Protein AF-A0A4R6YAC0-F1 (afdb_monomer_lite)

Organism: NCBI:txid1527608

pLDDT: mean 79.5, std 14.31, range [43.38, 95.31]

Sequence (148 aa):
MSDKLKIWLFFGVAFIAWAIYDDHKVAQRKQEKEAKEAACLVSRDCQNVDTKIQSLSDKTPLVQSPKTGDFFFKGEICTKNCAELQAGYYWADRLGVSKDTACDGRNPSFTKGCLLYVSERESEMSNDTYEEDTREIPDYCEMDARCR

Foldseek 3Di:
DDPVVVVVVVVVVVVVVVVVVVVVVVVVVVVVVVVVVVVLVPDPVSQCPVVLVVLQPDDDQWGARPVPRWIDGNSDTDDPTLPLLCCLQVVLVVVVPQDLVVLPDDDPSSSNSVVSNNVVVVVVVVVPPDDDDPDDDDDPLPPDPVND

Structure (mmCIF, N/CA/C/O backbone):
data_AF-A0A4R6YAC0-F1
#
_entry.id   AF-A0A4R6YAC0-F1
#
loop_
_atom_site.group_PDB
_atom_site.id
_atom_site.type_symbol
_atom_site.label_atom_id
_atom_site.label_alt_id
_atom_site.label_comp_id
_atom_site.label_asym_id
_atom_site.label_entity_id
_atom_site.label_seq_id
_atom_site.pdbx_PDB_ins_code
_atom_site.Cartn_x
_atom_site.Cartn_y
_atom_site.Cartn_z
_atom_site.occupancy
_atom_site.B_iso_or_equiv
_atom_site.auth_seq_id
_atom_site.auth_comp_id
_atom_site.auth_asym_id
_atom_site.auth_atom_id
_atom_site.pdbx_PDB_model_num
ATOM 1 N N . MET A 1 1 ? 20.144 21.025 -62.064 1.00 59.22 1 MET A N 1
ATOM 2 C CA . MET A 1 1 ? 20.099 19.957 -61.039 1.00 59.22 1 MET A CA 1
ATOM 3 C C . MET A 1 1 ? 18.705 19.990 -60.431 1.00 59.22 1 MET A C 1
ATOM 5 O O . MET A 1 1 ? 18.351 21.005 -59.854 1.00 59.22 1 MET A O 1
ATOM 9 N N . SER A 1 2 ? 17.876 18.986 -60.727 1.00 73.00 2 SER A N 1
ATOM 10 C CA . SER A 1 2 ? 16.410 19.061 -60.595 1.00 73.00 2 SER A CA 1
ATOM 11 C C . SER A 1 2 ? 15.953 19.129 -59.130 1.00 73.00 2 SER A C 1
ATOM 13 O O . SER A 1 2 ? 16.344 18.276 -58.334 1.00 73.00 2 SER A O 1
ATOM 15 N N . ASP A 1 3 ? 15.109 20.104 -58.775 1.00 79.62 3 ASP A N 1
ATOM 16 C CA . ASP A 1 3 ? 14.616 20.329 -57.401 1.00 79.62 3 ASP A CA 1
ATOM 17 C C . ASP A 1 3 ? 13.876 19.122 -56.808 1.00 79.62 3 ASP A C 1
ATOM 19 O O . ASP A 1 3 ? 13.901 18.897 -55.598 1.00 79.62 3 ASP A O 1
ATOM 23 N N . LYS A 1 4 ? 13.318 18.261 -57.666 1.00 81.12 4 LYS A N 1
ATOM 24 C CA . LYS A 1 4 ? 12.678 16.999 -57.267 1.00 81.12 4 LYS A CA 1
ATOM 25 C C . LYS A 1 4 ? 13.644 16.021 -56.585 1.00 81.12 4 LYS A C 1
ATOM 27 O O . LYS A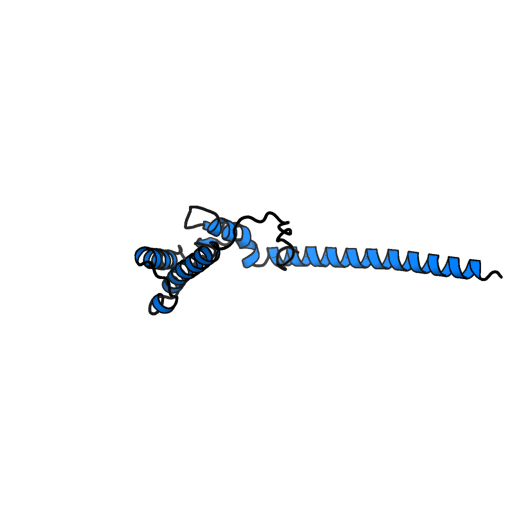 1 4 ? 13.227 15.283 -55.698 1.00 81.12 4 LYS A O 1
ATOM 32 N N . LEU A 1 5 ? 14.929 16.038 -56.955 1.00 84.38 5 LEU A N 1
ATOM 33 C CA . LEU A 1 5 ? 15.946 15.159 -56.366 1.00 84.38 5 LEU A CA 1
ATOM 34 C C . LEU A 1 5 ? 16.325 15.602 -54.946 1.00 84.38 5 LEU A C 1
ATOM 36 O O . LEU A 1 5 ? 16.516 14.768 -54.069 1.00 84.38 5 LEU A O 1
ATOM 40 N N . LYS A 1 6 ? 16.385 16.917 -54.700 1.00 80.69 6 LYS A N 1
ATOM 41 C CA . LYS A 1 6 ? 16.681 17.467 -53.368 1.00 80.69 6 LYS A CA 1
ATOM 42 C C . LYS A 1 6 ? 15.564 17.143 -52.382 1.00 80.69 6 LYS A C 1
ATOM 44 O O . LYS A 1 6 ? 15.843 16.721 -51.268 1.00 80.69 6 LYS A O 1
ATOM 49 N N . ILE A 1 7 ? 14.311 17.284 -52.817 1.00 86.44 7 ILE A N 1
ATOM 50 C CA . ILE A 1 7 ? 13.130 16.977 -52.002 1.00 86.44 7 ILE A CA 1
ATOM 51 C C . ILE A 1 7 ? 13.148 15.506 -51.553 1.00 86.44 7 ILE A C 1
ATOM 53 O O . ILE A 1 7 ? 12.984 15.231 -50.367 1.00 86.44 7 ILE A O 1
ATOM 57 N N . TRP A 1 8 ? 13.433 14.568 -52.462 1.00 87.56 8 TRP A N 1
ATOM 58 C CA . TRP A 1 8 ? 13.538 13.141 -52.124 1.00 87.56 8 TRP A CA 1
ATOM 59 C C . TRP A 1 8 ? 14.658 12.835 -51.117 1.00 87.56 8 TRP A C 1
ATOM 61 O O . TRP A 1 8 ? 14.465 12.027 -50.210 1.00 87.56 8 TRP A O 1
ATOM 71 N N . LEU A 1 9 ? 15.806 13.512 -51.224 1.00 90.38 9 LEU A N 1
ATOM 72 C CA . LEU A 1 9 ? 16.910 13.351 -50.272 1.00 90.38 9 LEU A CA 1
ATOM 73 C C . LEU A 1 9 ? 16.555 13.867 -48.870 1.00 90.38 9 LEU A C 1
ATOM 75 O O . LEU A 1 9 ? 16.874 13.200 -47.888 1.00 90.38 9 LEU A O 1
ATOM 79 N N . PHE A 1 10 ? 15.860 15.005 -48.758 1.00 90.00 10 PHE A N 1
ATOM 80 C CA . PHE A 1 10 ? 15.429 15.524 -47.455 1.00 90.00 10 PHE A CA 1
ATOM 81 C C . PHE A 1 10 ? 14.461 14.575 -46.748 1.00 90.00 10 PHE A C 1
ATOM 83 O O . PHE A 1 10 ? 14.646 14.295 -45.565 1.00 90.00 10 PHE A O 1
ATOM 90 N N . PHE A 1 11 ? 13.474 14.034 -47.467 1.00 90.81 11 PHE A N 1
ATOM 91 C CA . PHE A 1 11 ? 12.548 13.065 -46.881 1.00 90.81 11 PHE A CA 1
ATOM 92 C C . PHE A 1 11 ? 13.245 11.757 -46.487 1.00 90.81 11 PHE A C 1
ATOM 94 O O . PHE A 1 11 ? 12.970 11.231 -45.411 1.00 90.81 11 PHE A O 1
ATOM 101 N N . GLY A 1 12 ? 14.193 11.268 -47.295 1.00 93.38 12 GLY A N 1
ATOM 102 C CA . GLY A 1 12 ? 14.977 10.076 -46.959 1.00 93.38 12 GLY A CA 1
ATOM 103 C C . GLY A 1 12 ? 15.811 10.247 -45.684 1.00 93.38 12 GLY A C 1
ATOM 104 O O . GLY A 1 12 ? 15.775 9.391 -44.803 1.00 93.38 12 GLY A O 1
ATOM 105 N N . VAL A 1 13 ? 16.512 11.377 -45.544 1.00 94.44 13 VAL A N 1
ATOM 106 C CA . VAL A 1 13 ? 17.317 11.675 -44.345 1.00 94.44 13 VAL A CA 1
ATOM 107 C C . VAL A 1 13 ? 16.430 11.878 -43.115 1.00 94.44 13 VAL A C 1
ATOM 109 O O . VAL A 1 13 ? 16.750 11.364 -42.044 1.00 94.44 13 VAL A O 1
ATOM 112 N N . ALA A 1 14 ? 15.299 12.573 -43.261 1.00 91.75 14 ALA A N 1
ATOM 113 C CA . ALA A 1 14 ? 14.352 12.772 -42.166 1.00 91.75 14 ALA A CA 1
ATOM 114 C C . ALA A 1 14 ? 13.762 11.445 -41.665 1.00 91.75 14 ALA A C 1
ATOM 116 O O . ALA A 1 14 ? 13.659 11.242 -40.457 1.00 91.75 14 ALA A O 1
ATOM 117 N N . PHE A 1 15 ? 13.432 10.520 -42.571 1.00 91.31 15 PHE A N 1
ATOM 118 C CA . PHE A 1 15 ? 12.906 9.207 -42.201 1.00 91.31 15 PHE A CA 1
ATOM 119 C C . PHE A 1 15 ? 13.940 8.358 -41.452 1.00 91.31 15 PHE A C 1
ATOM 121 O O . PHE A 1 15 ? 13.622 7.778 -40.418 1.00 91.31 15 PHE A O 1
ATOM 128 N N . ILE A 1 16 ? 15.193 8.335 -41.922 1.00 93.44 16 ILE A N 1
ATOM 129 C CA . ILE A 1 16 ? 16.281 7.621 -41.238 1.00 93.44 16 ILE A CA 1
ATOM 130 C C . ILE A 1 16 ? 16.517 8.208 -39.838 1.00 93.44 16 ILE A C 1
ATOM 132 O O . ILE A 1 16 ? 16.633 7.460 -38.870 1.00 93.44 16 ILE A O 1
ATOM 136 N N . ALA A 1 17 ? 16.541 9.538 -39.707 1.00 93.44 17 ALA A N 1
ATOM 137 C CA . ALA A 1 17 ? 16.697 10.197 -38.413 1.00 93.44 17 ALA A C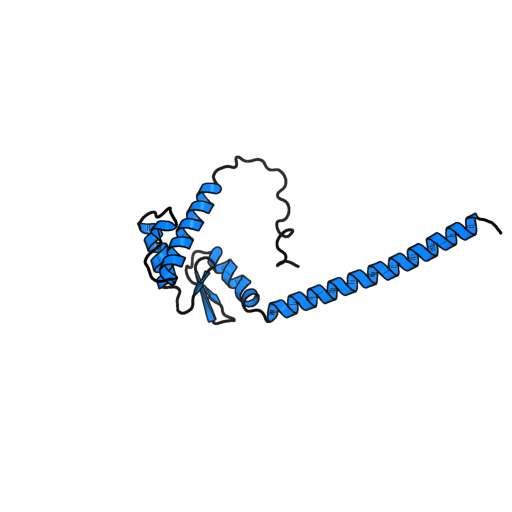A 1
ATOM 138 C C . ALA A 1 17 ? 15.531 9.894 -37.455 1.00 93.44 17 ALA A C 1
ATOM 140 O O . ALA A 1 17 ? 15.762 9.652 -36.272 1.00 93.44 17 ALA A O 1
ATOM 141 N N . TRP A 1 18 ? 14.292 9.867 -37.959 1.00 91.50 18 TRP A N 1
ATOM 142 C CA . TRP A 1 18 ? 13.113 9.496 -37.174 1.00 91.50 18 TRP A CA 1
ATOM 143 C C . TRP A 1 18 ? 13.178 8.042 -36.693 1.00 91.50 18 TRP A C 1
ATOM 145 O O . TRP A 1 18 ? 12.973 7.797 -35.508 1.00 91.50 18 TRP A O 1
ATOM 155 N N . ALA A 1 19 ? 13.548 7.103 -37.569 1.00 91.44 19 ALA A N 1
ATOM 156 C CA . ALA A 1 19 ? 13.685 5.691 -37.213 1.00 91.44 19 ALA A CA 1
ATOM 157 C C . ALA A 1 19 ? 14.749 5.465 -36.122 1.00 91.44 19 ALA A C 1
ATOM 159 O O . ALA A 1 19 ? 14.508 4.732 -35.168 1.00 91.44 19 ALA A O 1
ATOM 160 N N . ILE A 1 20 ? 15.901 6.142 -36.221 1.00 91.31 20 ILE A N 1
ATOM 161 C CA . ILE A 1 20 ? 16.959 6.082 -35.197 1.00 91.31 20 ILE A CA 1
ATOM 162 C C . ILE A 1 20 ? 16.482 6.698 -33.869 1.00 91.31 20 ILE A C 1
ATOM 164 O O . ILE A 1 20 ? 16.785 6.184 -32.793 1.00 91.31 20 ILE A O 1
ATOM 168 N N . TYR A 1 21 ? 15.740 7.806 -33.928 1.00 89.44 21 TYR A N 1
ATOM 169 C CA . TYR A 1 21 ? 15.231 8.490 -32.739 1.00 89.44 21 TYR A CA 1
ATOM 170 C C . TYR A 1 21 ? 14.167 7.672 -31.987 1.00 89.44 21 TYR A C 1
ATOM 172 O O . TYR A 1 21 ? 14.179 7.644 -30.753 1.00 89.44 21 TYR A O 1
ATOM 180 N N . ASP A 1 22 ? 13.258 7.011 -32.709 1.00 87.00 22 ASP A N 1
ATOM 181 C CA . ASP A 1 22 ? 12.175 6.224 -32.111 1.00 87.00 22 ASP A CA 1
ATOM 182 C C . ASP A 1 22 ? 12.714 4.994 -31.358 1.00 87.00 22 ASP A C 1
ATOM 184 O O . ASP A 1 22 ? 12.358 4.770 -30.198 1.00 87.00 22 ASP A O 1
ATOM 188 N N . ASP A 1 23 ? 13.681 4.281 -31.949 1.00 87.31 23 ASP A N 1
ATOM 189 C CA . ASP A 1 23 ? 14.325 3.107 -31.340 1.00 87.31 23 ASP A CA 1
ATOM 190 C C . ASP A 1 23 ? 15.023 3.449 -30.006 1.00 87.31 23 ASP A C 1
ATOM 192 O O . ASP A 1 23 ? 14.831 2.782 -28.983 1.00 87.31 23 ASP A O 1
ATOM 196 N N . HIS A 1 24 ? 15.740 4.579 -29.958 1.00 84.69 24 HIS A N 1
ATOM 197 C CA . HIS A 1 24 ? 16.393 5.051 -28.732 1.00 84.69 24 HIS A CA 1
ATOM 198 C C . HIS A 1 24 ? 15.384 5.384 -27.617 1.00 84.69 24 HIS A C 1
ATOM 200 O O . HIS A 1 24 ? 15.628 5.108 -26.438 1.00 84.69 24 HIS A O 1
ATOM 206 N N . LYS A 1 25 ? 14.223 5.957 -27.962 1.00 88.75 25 LYS A N 1
ATOM 207 C CA . LYS A 1 25 ? 13.163 6.246 -26.983 1.00 88.75 25 LYS A CA 1
ATOM 208 C C . LYS A 1 25 ? 12.517 4.978 -26.433 1.00 88.75 25 LYS A C 1
ATOM 210 O O . LYS A 1 25 ? 12.202 4.928 -25.242 1.00 88.75 25 LYS A O 1
ATOM 215 N N . VAL A 1 26 ? 12.312 3.966 -27.273 1.00 90.19 26 VAL A N 1
ATOM 216 C CA . VAL A 1 26 ? 11.773 2.670 -26.842 1.00 90.19 26 VAL A CA 1
ATOM 217 C C . VAL A 1 26 ? 12.739 1.985 -25.871 1.00 90.19 26 VAL A C 1
ATOM 219 O O . VAL A 1 26 ? 12.305 1.504 -24.822 1.00 90.19 26 VAL A O 1
ATOM 222 N N . ALA A 1 27 ? 14.046 2.026 -26.149 1.00 90.50 27 ALA A N 1
ATOM 223 C CA . ALA A 1 27 ? 15.070 1.463 -25.270 1.00 90.50 27 ALA A CA 1
ATOM 224 C C . ALA A 1 27 ? 15.091 2.120 -23.876 1.00 90.50 27 ALA A C 1
ATOM 226 O O . ALA A 1 27 ? 15.132 1.416 -22.866 1.00 90.50 27 ALA A O 1
ATOM 227 N N . GLN A 1 28 ? 14.988 3.453 -23.799 1.00 89.00 28 GLN A N 1
ATOM 228 C CA . GLN A 1 28 ? 14.935 4.164 -22.514 1.00 89.00 28 GLN A CA 1
ATOM 229 C C . GLN A 1 28 ? 13.710 3.781 -21.682 1.00 89.00 28 GLN A C 1
ATOM 231 O O . GLN A 1 28 ? 13.831 3.526 -20.487 1.00 89.00 28 GLN A O 1
ATOM 236 N N . ARG A 1 29 ? 12.536 3.676 -22.315 1.00 89.38 29 ARG A N 1
ATOM 237 C CA . ARG A 1 29 ? 11.309 3.248 -21.626 1.00 89.38 29 ARG A CA 1
ATOM 238 C C . ARG A 1 29 ? 11.441 1.838 -21.070 1.00 89.38 29 ARG A C 1
ATOM 240 O O . ARG A 1 29 ? 10.938 1.570 -19.986 1.00 89.38 29 ARG A O 1
ATOM 247 N N . LYS A 1 30 ? 12.107 0.942 -21.801 1.00 93.31 30 LYS A N 1
ATOM 248 C CA . LYS A 1 30 ? 12.339 -0.428 -21.342 1.00 93.31 30 LYS A CA 1
ATOM 249 C C . LYS A 1 30 ? 13.235 -0.458 -20.103 1.00 93.31 30 LYS A C 1
ATOM 251 O O . LYS A 1 30 ? 12.859 -1.079 -19.118 1.00 93.31 30 LYS A O 1
ATOM 256 N N . GLN A 1 31 ? 14.350 0.273 -20.119 1.00 90.75 31 GLN A N 1
ATOM 257 C CA . GLN A 1 31 ? 15.227 0.368 -18.947 1.00 90.75 31 GLN A CA 1
ATOM 258 C C . GLN A 1 31 ? 14.533 1.021 -17.749 1.00 90.75 31 GLN A C 1
ATOM 260 O O . GLN A 1 31 ? 14.711 0.576 -16.622 1.00 90.75 31 GLN A O 1
ATOM 265 N N . GLU A 1 32 ? 13.718 2.053 -17.975 1.00 89.88 32 GLU A N 1
ATOM 266 C CA . GLU A 1 32 ? 12.959 2.699 -16.903 1.00 89.88 32 GLU A CA 1
ATOM 267 C C . GLU A 1 32 ? 11.942 1.739 -16.269 1.00 89.88 32 GLU A C 1
ATOM 269 O O . GLU A 1 32 ? 11.816 1.718 -15.047 1.00 89.88 32 GLU A O 1
ATOM 274 N N . LYS A 1 33 ? 11.257 0.913 -17.071 1.00 88.31 33 LYS A N 1
ATOM 275 C CA . LYS A 1 33 ? 10.351 -0.132 -16.569 1.00 88.31 33 LYS A CA 1
ATOM 276 C C . LYS A 1 33 ? 11.090 -1.177 -15.747 1.00 88.31 33 LYS A C 1
ATOM 278 O O . LYS A 1 33 ? 10.720 -1.416 -14.607 1.00 88.31 33 LYS A O 1
ATOM 283 N N . GLU A 1 34 ? 12.180 -1.726 -16.276 1.00 87.81 34 GLU A N 1
ATOM 284 C CA . GLU A 1 34 ? 12.993 -2.718 -15.561 1.00 87.81 34 GLU A CA 1
ATOM 285 C C . GLU A 1 34 ? 13.558 -2.139 -14.253 1.00 87.81 34 GLU A C 1
ATOM 287 O O . GLU A 1 34 ? 13.572 -2.814 -13.226 1.00 87.81 34 GLU A O 1
ATOM 292 N N . ALA A 1 35 ? 13.961 -0.864 -14.249 1.00 87.25 35 ALA A N 1
ATOM 293 C CA . ALA A 1 35 ? 14.411 -0.174 -13.044 1.00 87.25 35 ALA A CA 1
ATOM 294 C C . ALA A 1 35 ? 13.274 0.055 -12.034 1.00 87.25 35 ALA A C 1
ATOM 296 O O . ALA A 1 35 ? 13.496 -0.095 -10.833 1.00 87.25 35 ALA A O 1
ATOM 297 N N . LYS A 1 36 ? 12.063 0.395 -12.492 1.00 84.88 36 LYS A N 1
ATOM 298 C CA . LYS A 1 36 ? 10.877 0.545 -11.631 1.00 84.88 36 LYS A CA 1
ATOM 299 C C . LYS A 1 36 ? 10.433 -0.787 -11.042 1.00 84.88 36 LYS A C 1
ATOM 301 O O . LYS A 1 36 ? 10.186 -0.857 -9.842 1.00 84.88 36 LYS A O 1
ATOM 306 N N . GLU A 1 37 ? 10.399 -1.843 -11.846 1.00 82.69 37 GLU A N 1
ATOM 307 C CA . GLU A 1 37 ? 10.105 -3.204 -11.399 1.00 82.69 37 GLU A CA 1
ATOM 308 C C . GLU A 1 37 ? 11.157 -3.679 -10.388 1.00 82.69 37 GLU A C 1
ATOM 310 O O . GLU A 1 37 ? 10.808 -4.140 -9.300 1.00 82.69 37 GLU A O 1
ATOM 315 N N . ALA A 1 38 ? 12.448 -3.477 -10.673 1.00 83.00 38 ALA A N 1
ATOM 316 C CA . ALA A 1 38 ? 13.527 -3.807 -9.745 1.00 83.00 38 ALA A CA 1
ATOM 317 C C . ALA A 1 38 ? 13.450 -2.996 -8.440 1.00 83.00 38 ALA A C 1
ATOM 319 O O . ALA A 1 38 ? 13.646 -3.550 -7.358 1.00 83.00 38 ALA A O 1
ATOM 320 N N . ALA A 1 39 ? 13.122 -1.703 -8.515 1.00 82.69 39 ALA A N 1
ATOM 321 C CA . ALA A 1 39 ? 12.902 -0.868 -7.335 1.00 82.69 39 ALA A CA 1
ATOM 322 C C . ALA A 1 39 ? 11.688 -1.345 -6.522 1.00 82.69 39 ALA A C 1
ATOM 324 O O . ALA A 1 39 ? 11.725 -1.354 -5.289 1.00 82.69 39 ALA A O 1
ATOM 325 N N . CYS A 1 40 ? 10.634 -1.800 -7.200 1.00 80.88 40 CYS A N 1
ATOM 326 C CA . CYS A 1 40 ? 9.450 -2.362 -6.569 1.00 80.88 40 CYS A CA 1
ATOM 327 C C . CYS A 1 40 ? 9.791 -3.655 -5.811 1.00 80.88 40 CYS A C 1
ATOM 329 O O . CYS A 1 40 ? 9.406 -3.781 -4.656 1.00 80.88 40 CYS A O 1
ATOM 331 N N . LEU A 1 41 ? 10.617 -4.561 -6.350 1.00 72.38 41 LEU A N 1
ATOM 332 C CA . LEU A 1 41 ? 11.013 -5.799 -5.647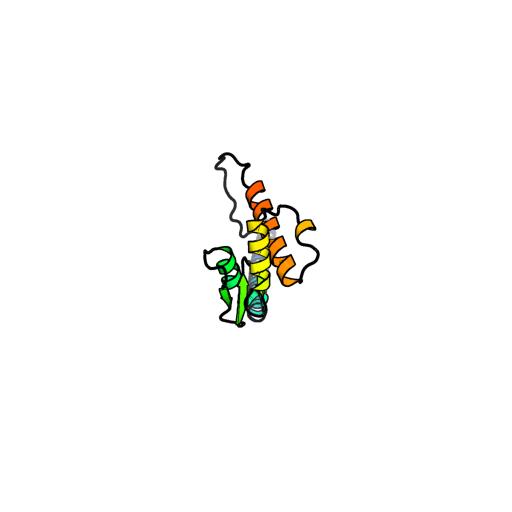 1.00 72.38 41 LEU A CA 1
ATOM 333 C C . LEU A 1 41 ? 11.662 -5.565 -4.266 1.00 72.38 41 LEU A C 1
ATOM 335 O O . LEU A 1 41 ? 11.557 -6.416 -3.376 1.00 72.38 41 LEU A O 1
ATOM 339 N N . VAL A 1 42 ? 12.308 -4.415 -4.068 1.00 77.56 42 VAL A N 1
ATOM 340 C CA . VAL A 1 42 ? 12.944 -4.040 -2.795 1.00 77.56 42 VAL A CA 1
ATOM 341 C C . VAL A 1 42 ? 11.959 -3.364 -1.831 1.00 77.56 42 VAL A C 1
ATOM 343 O O . VAL A 1 42 ? 12.142 -3.437 -0.616 1.00 77.56 42 VAL A O 1
ATOM 346 N N . SER A 1 43 ? 10.899 -2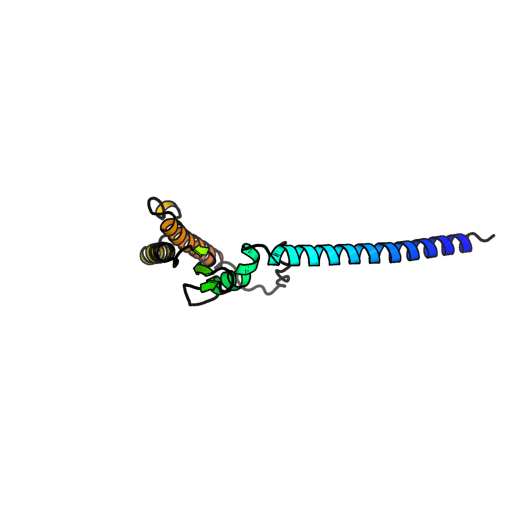.730 -2.339 1.00 76.12 43 SER A N 1
ATOM 347 C CA . SER A 1 43 ? 9.916 -2.039 -1.503 1.00 76.12 43 SER A CA 1
ATOM 348 C C . SER A 1 43 ? 8.974 -3.014 -0.792 1.00 76.12 43 SER A C 1
ATOM 350 O O . SER A 1 43 ? 8.414 -3.938 -1.385 1.00 76.12 43 SER A O 1
ATOM 352 N N . ARG A 1 44 ? 8.737 -2.761 0.498 1.00 69.75 44 ARG A N 1
ATOM 353 C CA . ARG A 1 44 ? 7.840 -3.557 1.350 1.00 69.75 44 ARG A CA 1
ATOM 354 C C . ARG A 1 44 ? 6.384 -3.518 0.874 1.00 69.75 44 ARG A C 1
ATOM 356 O O . ARG A 1 44 ? 5.669 -4.504 1.033 1.00 69.75 44 ARG A O 1
ATOM 363 N N . ASP A 1 45 ? 5.961 -2.418 0.254 1.00 68.69 45 ASP A N 1
ATOM 364 C CA . ASP A 1 45 ? 4.601 -2.274 -0.276 1.00 68.69 45 ASP A CA 1
ATOM 365 C C . ASP A 1 45 ? 4.352 -3.223 -1.453 1.00 68.69 45 ASP A C 1
ATOM 367 O O . ASP A 1 45 ? 3.313 -3.873 -1.525 1.00 68.69 45 ASP A O 1
ATOM 371 N N . CYS A 1 46 ? 5.346 -3.368 -2.330 1.00 73.12 46 CYS A N 1
ATOM 372 C CA . CYS A 1 46 ? 5.301 -4.251 -3.492 1.00 73.12 46 CYS A CA 1
ATOM 373 C C . CYS A 1 46 ? 5.351 -5.736 -3.116 1.00 73.12 46 CYS A C 1
ATOM 375 O O . CYS A 1 46 ? 4.720 -6.572 -3.758 1.00 73.12 46 CYS A O 1
ATOM 377 N N . GLN A 1 47 ? 6.078 -6.084 -2.052 1.00 69.12 47 GLN A N 1
ATOM 378 C CA . GLN A 1 47 ? 6.162 -7.469 -1.583 1.00 69.12 47 GLN A CA 1
ATOM 379 C C . GLN A 1 47 ? 4.826 -8.003 -1.052 1.00 69.12 47 GLN A C 1
ATOM 381 O O . GLN A 1 47 ? 4.632 -9.218 -1.036 1.00 69.12 47 GLN A O 1
ATOM 386 N N . ASN A 1 48 ? 3.919 -7.109 -0.653 1.00 71.69 48 ASN A N 1
ATOM 387 C CA . ASN A 1 48 ? 2.657 -7.438 -0.001 1.00 71.69 48 ASN A CA 1
ATOM 388 C C . ASN A 1 48 ? 1.417 -7.226 -0.889 1.00 71.69 48 ASN A C 1
ATOM 390 O O . ASN A 1 48 ? 0.297 -7.338 -0.388 1.00 71.69 48 ASN A O 1
ATOM 394 N N . VAL A 1 49 ? 1.582 -6.922 -2.183 1.00 75.25 49 VAL A N 1
ATOM 395 C CA . VAL A 1 49 ? 0.458 -6.628 -3.094 1.00 75.25 49 VAL A CA 1
ATOM 396 C C . VAL A 1 49 ? -0.490 -7.821 -3.207 1.00 75.25 49 VAL A C 1
ATOM 398 O O . VAL A 1 49 ? -1.678 -7.670 -2.933 1.00 75.25 49 VAL A O 1
ATOM 401 N N . ASP A 1 50 ? 0.032 -9.014 -3.499 1.00 70.19 50 ASP A N 1
ATOM 402 C CA . ASP A 1 50 ? -0.786 -10.227 -3.653 1.00 70.19 50 ASP A CA 1
ATOM 403 C C . ASP A 1 50 ? -1.558 -10.557 -2.369 1.00 70.19 50 ASP A C 1
ATOM 405 O O . ASP A 1 50 ? -2.750 -10.849 -2.396 1.00 70.19 50 ASP A O 1
ATOM 409 N N . THR A 1 51 ? -0.901 -10.432 -1.213 1.00 69.00 51 THR A N 1
ATOM 410 C CA . THR A 1 51 ? -1.513 -10.689 0.100 1.00 69.00 51 THR A CA 1
ATOM 411 C C . THR A 1 51 ? -2.549 -9.637 0.476 1.00 69.00 51 THR A C 1
ATOM 413 O O . THR A 1 51 ? -3.566 -9.965 1.085 1.00 69.00 51 THR A O 1
ATOM 416 N N . LYS A 1 52 ? -2.329 -8.378 0.076 1.00 75.88 52 LYS A N 1
ATOM 417 C CA . LYS A 1 52 ? -3.296 -7.297 0.257 1.00 75.88 52 LYS A CA 1
ATOM 418 C C . LYS A 1 52 ? -4.548 -7.566 -0.576 1.00 75.88 52 LYS A C 1
ATOM 420 O O . LYS A 1 52 ? -5.643 -7.527 -0.021 1.00 75.88 52 LYS A O 1
ATOM 425 N N . ILE A 1 53 ? -4.387 -7.915 -1.855 1.00 72.38 53 ILE A N 1
ATOM 426 C CA . ILE A 1 53 ? -5.491 -8.276 -2.760 1.00 72.38 53 ILE A CA 1
ATOM 427 C C . ILE A 1 53 ? -6.242 -9.501 -2.226 1.00 72.38 53 ILE A C 1
ATOM 429 O O . ILE A 1 53 ? -7.467 -9.488 -2.137 1.00 72.38 53 ILE A O 1
ATOM 433 N N . GLN A 1 54 ? -5.524 -10.527 -1.773 1.00 69.69 54 GLN A N 1
ATOM 434 C CA . GLN A 1 54 ? -6.139 -11.726 -1.208 1.00 69.69 54 GLN A CA 1
ATOM 435 C C . GLN A 1 54 ? -6.945 -11.426 0.066 1.00 69.69 54 GLN A C 1
ATOM 437 O O . GLN A 1 54 ? -8.036 -11.961 0.242 1.00 69.69 54 GLN A O 1
ATOM 442 N N . SER A 1 55 ? -6.459 -10.526 0.929 1.00 69.44 55 SER A N 1
ATOM 443 C CA . SER A 1 55 ? -7.187 -10.103 2.136 1.00 69.44 55 SER A CA 1
ATOM 444 C C . SER A 1 55 ? -8.423 -9.235 1.858 1.00 69.44 55 SER A C 1
ATOM 446 O O . SER A 1 55 ? -9.255 -9.064 2.748 1.00 69.44 55 SER A O 1
ATOM 448 N N . LEU A 1 56 ? -8.536 -8.675 0.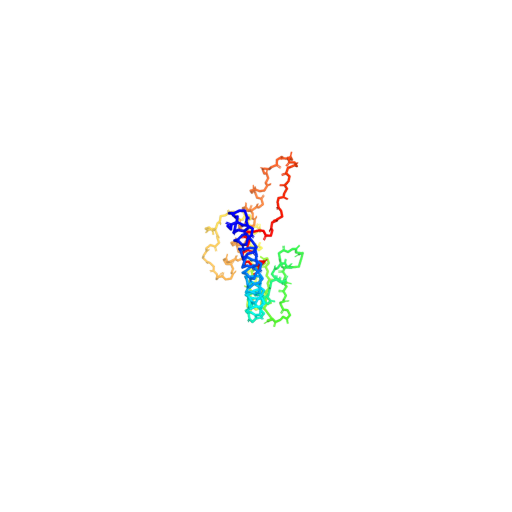649 1.00 73.12 56 LEU A N 1
ATOM 449 C CA . LEU A 1 56 ? -9.721 -7.959 0.169 1.00 73.12 56 LEU A CA 1
ATOM 450 C C . LEU A 1 56 ? -10.739 -8.916 -0.465 1.00 73.12 56 LEU A C 1
ATOM 452 O O . LEU A 1 56 ? -11.938 -8.685 -0.353 1.00 73.12 56 LEU A O 1
ATOM 456 N N . SER A 1 57 ? -10.264 -9.975 -1.130 1.00 69.44 57 SER A N 1
ATOM 457 C CA . SER A 1 57 ? -11.089 -10.801 -2.014 1.00 69.44 57 SER A CA 1
ATOM 458 C C . SER A 1 57 ? -11.826 -11.953 -1.330 1.00 69.44 57 SER A C 1
ATOM 460 O O . SER A 1 57 ? -12.768 -12.465 -1.930 1.00 69.44 57 SER A O 1
ATOM 462 N N . ASP A 1 58 ? -11.425 -12.412 -0.138 1.00 54.56 58 ASP A N 1
ATOM 463 C CA . ASP A 1 58 ? -11.908 -13.714 0.333 1.00 54.56 58 ASP A CA 1
ATOM 464 C C . ASP A 1 58 ? -12.186 -13.871 1.830 1.00 54.56 58 ASP A C 1
ATOM 466 O O . ASP A 1 58 ? -11.601 -13.233 2.701 1.00 54.56 58 ASP A O 1
ATOM 470 N N . LYS A 1 59 ? -13.086 -14.832 2.088 1.00 52.50 59 LYS A N 1
ATOM 471 C CA . LYS A 1 59 ? -13.737 -15.280 3.338 1.00 52.50 59 LYS A CA 1
ATOM 472 C C . LYS A 1 59 ? -12.827 -15.572 4.542 1.00 52.50 59 LYS A C 1
ATOM 474 O O . LYS A 1 59 ? -13.330 -15.979 5.590 1.00 52.50 59 LYS A O 1
ATOM 479 N N . THR A 1 60 ? -11.514 -15.407 4.412 1.00 55.09 60 THR A N 1
ATOM 480 C CA . THR A 1 60 ? -10.565 -15.609 5.507 1.00 55.09 60 THR A CA 1
ATOM 481 C C . THR A 1 60 ? -10.152 -14.243 6.048 1.00 55.09 60 THR A C 1
ATOM 483 O O . THR A 1 60 ? -9.450 -13.512 5.357 1.00 55.09 60 THR A O 1
ATOM 486 N N . PRO A 1 61 ? -10.547 -13.877 7.281 1.00 63.09 61 PRO A N 1
ATOM 487 C CA . PRO A 1 61 ? -10.315 -12.532 7.801 1.00 63.09 61 PRO A CA 1
ATOM 488 C C . PRO A 1 61 ? -8.821 -12.198 7.934 1.00 63.09 61 PRO A C 1
ATOM 490 O O . PRO A 1 61 ? -8.454 -11.033 7.943 1.00 63.09 61 PRO A O 1
ATOM 493 N N . LEU A 1 62 ? -7.942 -13.198 8.027 1.00 74.25 62 LEU A N 1
ATOM 494 C CA . LEU A 1 62 ? -6.513 -13.008 8.250 1.00 74.25 62 LEU A CA 1
ATOM 495 C C . LEU A 1 62 ? -5.679 -13.659 7.162 1.00 74.25 62 LEU A C 1
ATOM 497 O O . LEU A 1 62 ? -5.726 -14.876 6.994 1.00 74.25 62 LEU A O 1
ATOM 501 N N . VAL A 1 63 ? -4.838 -12.860 6.515 1.00 77.38 63 VAL A N 1
ATOM 502 C CA . VAL A 1 63 ? -3.809 -13.347 5.594 1.00 77.38 63 VAL A CA 1
ATOM 503 C C . VAL A 1 63 ? -2.449 -12.938 6.140 1.00 77.38 63 VAL A C 1
ATOM 505 O O . VAL A 1 63 ? -2.228 -11.768 6.438 1.00 77.38 63 VAL A O 1
ATOM 508 N N . GLN A 1 64 ? -1.534 -13.891 6.296 1.00 82.12 64 GLN A N 1
ATOM 509 C CA . GLN A 1 64 ? -0.144 -13.587 6.626 1.00 82.12 64 GLN A CA 1
ATOM 510 C C . GLN A 1 64 ? 0.680 -13.520 5.341 1.00 82.12 64 GLN A C 1
ATOM 512 O O . GLN A 1 64 ? 0.595 -14.414 4.500 1.00 82.12 64 GLN A O 1
ATOM 517 N N . SER A 1 65 ? 1.504 -12.485 5.202 1.00 76.56 65 SER A N 1
ATOM 518 C CA . SER A 1 65 ? 2.454 -12.380 4.106 1.00 76.56 65 SER A CA 1
ATOM 519 C C . SER A 1 65 ? 3.589 -13.385 4.287 1.00 76.56 65 SER A C 1
ATOM 521 O O . SER A 1 65 ? 4.307 -13.315 5.290 1.00 76.56 65 SER A O 1
ATOM 523 N N . PRO A 1 66 ? 3.817 -14.289 3.316 1.00 72.25 66 PRO A N 1
ATOM 524 C CA . PRO A 1 66 ? 4.921 -15.238 3.387 1.00 72.25 66 PRO A CA 1
ATOM 525 C C . PRO A 1 66 ? 6.287 -14.556 3.231 1.00 72.25 66 PRO A C 1
ATOM 527 O O . PRO A 1 66 ? 7.300 -15.141 3.600 1.00 72.25 66 PRO A O 1
ATOM 530 N N . LYS A 1 67 ? 6.333 -13.330 2.684 1.00 72.31 67 LYS A N 1
ATOM 531 C CA . LYS A 1 67 ? 7.585 -12.607 2.419 1.00 72.31 67 LYS A CA 1
ATOM 532 C C . LYS A 1 67 ? 8.047 -11.777 3.610 1.00 72.31 67 LYS A C 1
ATOM 534 O O . LYS A 1 67 ? 9.231 -11.783 3.929 1.00 72.31 67 LYS A O 1
ATOM 539 N N . THR A 1 68 ? 7.130 -11.067 4.261 1.00 76.06 68 THR A N 1
ATOM 540 C CA . THR A 1 68 ? 7.473 -10.125 5.339 1.00 76.06 68 THR A CA 1
ATOM 541 C C . THR A 1 68 ? 7.042 -10.604 6.722 1.00 76.06 68 THR A C 1
ATOM 543 O O . THR A 1 68 ? 7.500 -10.057 7.722 1.00 76.06 68 THR A O 1
ATOM 546 N N . GLY A 1 69 ? 6.168 -11.613 6.797 1.00 78.81 69 GLY A N 1
ATOM 547 C CA . GLY A 1 69 ? 5.560 -12.076 8.044 1.00 78.81 69 GLY A CA 1
ATOM 548 C C . GLY A 1 69 ? 4.444 -11.169 8.572 1.00 78.81 69 GLY A C 1
ATOM 549 O O . GLY A 1 69 ? 3.911 -11.450 9.646 1.00 78.81 69 GLY A O 1
ATOM 550 N N . ASP A 1 70 ? 4.084 -10.112 7.837 1.00 83.44 70 ASP A N 1
ATOM 551 C CA . ASP A 1 70 ? 3.025 -9.171 8.210 1.00 83.44 70 ASP A CA 1
ATOM 552 C C . ASP A 1 70 ? 1.639 -9.807 8.117 1.00 83.44 70 ASP A C 1
ATOM 554 O O . ASP A 1 70 ? 1.407 -10.679 7.283 1.00 83.44 70 ASP A O 1
ATOM 558 N N . PHE A 1 71 ? 0.693 -9.336 8.927 1.00 86.44 71 PHE A N 1
ATOM 559 C CA . PHE A 1 71 ? -0.700 -9.774 8.850 1.00 86.44 71 PHE A CA 1
ATOM 560 C C . PHE A 1 71 ? -1.555 -8.726 8.154 1.00 86.44 71 PHE A C 1
ATOM 562 O O . PHE A 1 71 ? -1.368 -7.534 8.377 1.00 86.44 71 PHE A O 1
ATOM 569 N N . PHE A 1 72 ? -2.520 -9.181 7.365 1.00 86.56 72 PHE A N 1
ATOM 570 C CA . PHE A 1 72 ? -3.489 -8.353 6.670 1.00 86.56 72 PHE A CA 1
ATOM 571 C C . PHE A 1 72 ? -4.910 -8.766 7.038 1.00 86.56 72 PHE A C 1
ATOM 573 O O . PHE A 1 72 ? -5.213 -9.956 7.148 1.00 86.56 72 PHE A O 1
ATOM 580 N N . PHE A 1 73 ? -5.776 -7.773 7.206 1.00 87.50 73 PHE A N 1
ATOM 581 C CA . PHE A 1 73 ? -7.216 -7.932 7.393 1.00 87.50 73 PHE A CA 1
ATOM 582 C C . PHE A 1 73 ? -7.913 -6.854 6.566 1.00 87.50 73 PHE A C 1
ATOM 584 O O . PHE A 1 73 ? -7.637 -5.672 6.769 1.00 87.50 73 PHE A O 1
ATOM 591 N N . LYS A 1 74 ? -8.785 -7.248 5.626 1.00 85.94 74 LYS A N 1
ATOM 592 C CA . LYS A 1 74 ? -9.513 -6.315 4.740 1.00 85.94 74 LYS A CA 1
ATOM 593 C C . LYS A 1 74 ? -8.584 -5.318 4.015 1.00 85.94 74 LYS A C 1
ATOM 595 O O . LYS A 1 74 ? -8.909 -4.148 3.864 1.00 85.94 74 LYS A O 1
ATOM 600 N N . GLY A 1 75 ? -7.392 -5.755 3.605 1.00 81.56 75 GLY A N 1
ATOM 601 C CA . GLY A 1 75 ? -6.400 -4.905 2.937 1.00 81.56 75 GLY A CA 1
ATOM 602 C C . GLY A 1 75 ? -5.520 -4.051 3.859 1.00 81.56 75 GLY A C 1
ATOM 603 O O . GLY A 1 75 ? -4.563 -3.448 3.370 1.00 81.56 75 GLY A O 1
ATOM 604 N N . GLU A 1 76 ? -5.776 -4.023 5.170 1.00 85.62 76 GLU A N 1
ATOM 605 C CA . GLU A 1 76 ? -4.993 -3.256 6.145 1.00 85.62 76 GLU A CA 1
ATOM 606 C C . GLU A 1 76 ? -3.940 -4.105 6.853 1.00 85.62 76 GLU A C 1
ATOM 608 O O . GLU A 1 76 ? -4.199 -5.241 7.249 1.00 85.62 76 GLU A O 1
ATOM 613 N N . ILE A 1 77 ? -2.753 -3.525 7.046 1.00 85.75 77 ILE A N 1
ATOM 614 C CA . ILE A 1 77 ? -1.611 -4.184 7.688 1.00 85.75 77 ILE A CA 1
ATOM 615 C C . ILE A 1 77 ? -1.699 -4.133 9.224 1.00 85.75 77 ILE A C 1
ATOM 617 O O . ILE A 1 77 ? -2.022 -3.105 9.824 1.00 85.75 77 ILE A O 1
ATOM 621 N N . CYS A 1 78 ? -1.330 -5.233 9.880 1.00 84.38 78 CYS A N 1
ATOM 622 C CA . CYS A 1 78 ? -1.342 -5.411 11.330 1.00 84.38 78 CYS A CA 1
ATOM 623 C C . CYS A 1 78 ? -0.019 -5.999 11.840 1.00 84.38 78 CYS A C 1
ATOM 625 O O . CYS A 1 78 ? 0.630 -6.798 11.170 1.00 84.38 78 CYS A O 1
ATOM 627 N N . THR A 1 79 ? 0.345 -5.679 13.084 1.00 74.44 79 THR A N 1
ATOM 628 C CA . THR A 1 79 ? 1.668 -5.998 13.655 1.00 74.44 79 THR A CA 1
ATOM 629 C C . THR A 1 79 ? 1.771 -7.308 14.440 1.00 74.44 79 THR A C 1
ATOM 631 O O . THR A 1 79 ? 2.882 -7.804 14.598 1.00 74.44 79 THR A O 1
ATOM 634 N N . LYS A 1 80 ? 0.675 -7.870 14.972 1.00 73.75 80 LYS A N 1
ATOM 635 C CA . LYS A 1 80 ? 0.733 -9.118 15.767 1.00 73.75 80 LYS A CA 1
ATOM 636 C C . LYS A 1 80 ? -0.250 -10.201 15.311 1.00 73.75 80 LYS A C 1
ATOM 638 O O . LYS A 1 80 ? 0.151 -11.355 15.234 1.00 73.75 80 LYS A O 1
ATOM 643 N N . ASN A 1 81 ? -1.521 -9.864 15.047 1.00 80.81 81 ASN A N 1
ATOM 644 C CA . ASN A 1 81 ? -2.563 -10.838 14.643 1.00 80.81 81 ASN A CA 1
ATOM 645 C C . ASN A 1 81 ? -3.909 -10.175 14.243 1.00 80.81 81 ASN A C 1
ATOM 647 O O . ASN A 1 81 ? -4.961 -10.802 14.300 1.00 80.81 81 ASN A O 1
ATOM 651 N N . CYS A 1 82 ? -3.904 -8.876 13.922 1.00 88.94 82 CYS A N 1
ATOM 652 C CA . CYS A 1 82 ? -5.098 -8.038 13.695 1.00 88.94 82 CYS A CA 1
ATOM 653 C C . CYS A 1 82 ? -6.227 -8.156 14.741 1.00 88.94 82 CYS A C 1
ATOM 655 O O . CYS A 1 82 ? -7.331 -7.704 14.465 1.00 88.94 82 CYS A O 1
ATOM 657 N N . ALA A 1 83 ? -5.996 -8.721 15.931 1.00 89.31 83 ALA A N 1
ATOM 658 C CA . ALA A 1 83 ? -7.068 -9.007 16.888 1.00 89.31 83 ALA A CA 1
ATOM 659 C C . ALA A 1 83 ? -7.831 -7.740 17.309 1.00 89.31 83 ALA A C 1
ATOM 661 O O . ALA A 1 83 ? -9.057 -7.731 17.334 1.00 89.31 83 ALA A O 1
ATOM 662 N N . GLU A 1 84 ? -7.115 -6.646 17.579 1.00 89.06 84 GLU A N 1
ATOM 663 C CA . GLU A 1 84 ? -7.736 -5.361 17.924 1.00 89.06 84 GLU A CA 1
ATOM 664 C C . GLU A 1 84 ? -8.460 -4.719 16.732 1.00 89.06 84 GLU A C 1
ATOM 666 O O . GLU A 1 84 ? -9.532 -4.146 16.908 1.00 89.06 84 GLU A O 1
ATOM 671 N N . LEU A 1 85 ? -7.908 -4.855 15.521 1.00 91.44 85 LEU A N 1
ATOM 672 C CA . LEU A 1 85 ? -8.521 -4.369 14.280 1.00 91.44 85 LEU A CA 1
ATOM 673 C C . LEU A 1 85 ? -9.830 -5.127 13.991 1.00 91.44 85 LEU A C 1
ATOM 675 O O . LEU A 1 85 ? -10.868 -4.519 13.754 1.00 91.44 85 LEU A O 1
ATOM 679 N N . GLN A 1 86 ? -9.818 -6.453 14.121 1.00 91.56 86 GLN A N 1
ATOM 680 C CA . GLN A 1 86 ? -11.011 -7.296 14.028 1.00 91.56 86 GLN A CA 1
ATOM 681 C C . GLN A 1 86 ? -12.038 -6.968 15.103 1.00 91.56 86 GLN A C 1
ATOM 683 O O . GLN A 1 86 ? -13.227 -6.889 14.815 1.00 91.56 86 GLN A O 1
ATOM 688 N N . ALA A 1 87 ? -11.593 -6.769 16.345 1.00 92.19 87 ALA A N 1
ATOM 689 C CA . ALA A 1 87 ? -12.483 -6.386 17.432 1.00 92.19 87 ALA A CA 1
ATOM 690 C C . ALA A 1 87 ? -13.185 -5.055 17.130 1.00 92.19 87 ALA A C 1
ATOM 692 O O . ALA A 1 87 ? -14.380 -4.938 17.394 1.00 92.19 87 ALA A O 1
ATOM 693 N N . GLY A 1 88 ? -12.462 -4.095 16.541 1.00 93.31 88 GLY A N 1
ATOM 694 C CA . GLY A 1 88 ? -13.000 -2.834 16.032 1.00 93.31 88 GLY A CA 1
ATOM 695 C C . GLY A 1 88 ? -14.072 -3.030 14.970 1.00 93.31 88 GLY A C 1
ATOM 696 O O . GLY A 1 88 ? -15.192 -2.544 15.125 1.00 93.31 88 GLY A O 1
ATOM 697 N N . TYR A 1 89 ? -13.735 -3.798 13.936 1.00 93.88 89 TYR A N 1
ATOM 698 C CA . TYR A 1 89 ? -14.614 -4.080 12.804 1.00 93.88 89 TYR A CA 1
ATOM 699 C C . TYR A 1 89 ? -15.897 -4.800 13.241 1.00 93.88 89 TYR A C 1
ATOM 701 O O . TYR A 1 89 ? -16.998 -4.316 12.999 1.00 93.88 89 TYR A O 1
ATOM 709 N N . TYR A 1 90 ? -15.778 -5.910 13.975 1.00 93.81 90 TYR A N 1
ATOM 710 C CA . TYR A 1 90 ? -16.941 -6.678 14.431 1.00 93.81 90 TYR A CA 1
ATOM 711 C C . TYR A 1 90 ? -17.780 -5.939 15.473 1.00 93.81 90 TYR A C 1
ATOM 713 O O . TYR A 1 90 ? -18.974 -6.193 15.607 1.00 93.81 90 TYR A O 1
ATOM 721 N N . TRP A 1 91 ? -17.180 -5.048 16.262 1.00 94.94 91 TRP A N 1
ATOM 722 C CA . TRP A 1 91 ? -17.954 -4.186 17.150 1.00 94.94 91 TRP A CA 1
ATOM 723 C C . TRP A 1 91 ? -18.801 -3.187 16.360 1.00 94.94 91 TRP A C 1
ATOM 725 O O . TRP A 1 91 ? -19.972 -3.015 16.697 1.00 94.94 91 TRP A O 1
ATOM 735 N N . ALA A 1 92 ? -18.227 -2.578 15.320 1.00 95.00 92 ALA A N 1
ATOM 736 C CA . ALA A 1 92 ? -18.930 -1.653 14.440 1.00 95.00 92 ALA A CA 1
ATOM 737 C C . ALA A 1 92 ? -20.064 -2.357 13.677 1.00 95.00 92 ALA A C 1
ATOM 739 O O . ALA A 1 92 ? -21.181 -1.843 13.657 1.00 95.00 92 ALA A O 1
ATOM 740 N N . ASP A 1 93 ? -19.813 -3.570 13.176 1.00 94.38 93 ASP A N 1
ATOM 741 C CA . ASP A 1 93 ? -20.813 -4.434 12.537 1.00 94.38 93 ASP A CA 1
ATOM 742 C C . ASP A 1 93 ? -21.980 -4.765 13.474 1.00 94.38 93 ASP A C 1
ATOM 744 O O . ASP A 1 93 ? -23.133 -4.449 13.185 1.00 94.38 93 ASP A O 1
ATOM 748 N N . ARG A 1 94 ? -21.686 -5.282 14.675 1.00 94.56 94 ARG A N 1
ATOM 749 C CA . ARG A 1 94 ? -22.727 -5.624 15.661 1.00 94.56 94 ARG A CA 1
ATOM 750 C C . ARG A 1 94 ? -23.596 -4.443 16.082 1.00 94.56 94 ARG A C 1
ATOM 752 O O . ARG A 1 94 ? -24.741 -4.655 16.470 1.00 94.56 94 ARG A O 1
ATOM 759 N N . LEU A 1 95 ? -23.049 -3.230 16.086 1.00 94.19 95 LEU A N 1
ATOM 760 C CA . LEU A 1 95 ? -23.788 -2.021 16.448 1.00 94.19 95 LEU A CA 1
ATOM 761 C C . LEU A 1 95 ? -24.372 -1.280 15.240 1.00 94.19 95 LEU A C 1
ATOM 763 O O . LEU A 1 95 ? -25.074 -0.292 15.439 1.00 94.19 95 LEU A O 1
ATOM 767 N N . GLY A 1 96 ? -24.094 -1.729 14.013 1.00 93.44 96 GLY A N 1
ATOM 768 C CA . GLY A 1 96 ? -24.524 -1.041 12.799 1.00 93.44 96 GLY A CA 1
ATOM 769 C C . GLY A 1 96 ? -23.964 0.379 12.691 1.00 93.44 96 GLY A C 1
ATOM 770 O O . GLY A 1 96 ? -24.685 1.299 12.312 1.00 93.44 96 GLY A O 1
ATOM 771 N N . VAL A 1 97 ? -22.699 0.585 13.068 1.00 94.00 97 VAL A N 1
ATOM 772 C CA . VAL A 1 97 ? -22.076 1.916 13.058 1.00 94.00 97 VAL A CA 1
ATOM 773 C C . VAL A 1 97 ? -21.950 2.439 11.627 1.00 94.00 97 VAL A C 1
ATOM 775 O O . VAL A 1 97 ? -21.296 1.824 10.797 1.00 94.00 97 VAL A O 1
ATOM 778 N N . SER A 1 98 ? -22.536 3.603 11.353 1.00 91.38 98 SER A N 1
ATOM 779 C CA . SER A 1 98 ? -22.523 4.233 10.024 1.00 91.38 98 SER A CA 1
ATOM 780 C C . SER A 1 98 ? -21.759 5.555 9.960 1.00 91.38 98 SER A C 1
ATOM 782 O O . SER A 1 98 ? -21.716 6.176 8.907 1.00 91.38 98 SER A O 1
ATOM 784 N N . LYS A 1 99 ? -21.193 6.019 11.080 1.00 91.69 99 LYS A N 1
ATOM 785 C CA . LYS A 1 99 ? -20.461 7.289 11.161 1.00 91.69 99 LYS A CA 1
ATOM 786 C C . LYS A 1 99 ? -19.080 7.072 11.750 1.00 91.69 99 LYS A C 1
ATOM 788 O O . LYS A 1 99 ? -18.944 6.413 12.780 1.00 91.69 99 LYS A O 1
ATOM 793 N N . ASP A 1 100 ? -18.090 7.705 11.142 1.00 91.50 100 ASP A N 1
ATOM 794 C CA . ASP A 1 100 ? -16.692 7.731 11.574 1.00 91.50 100 ASP A CA 1
ATOM 795 C C . ASP A 1 100 ? -16.512 8.201 13.030 1.00 91.50 100 ASP A C 1
ATOM 797 O O . ASP A 1 100 ? -15.799 7.571 13.805 1.00 91.50 100 ASP A O 1
ATOM 801 N N . THR A 1 101 ? -17.245 9.236 13.440 1.00 92.56 101 THR A N 1
ATOM 802 C CA . THR A 1 101 ? -17.240 9.813 14.798 1.00 92.56 101 THR A CA 1
ATOM 803 C C . THR A 1 101 ? -17.606 8.815 15.898 1.00 92.56 101 THR A C 1
ATOM 805 O O . THR A 1 101 ? -17.243 8.999 17.058 1.00 92.56 101 THR A O 1
ATOM 808 N N . ALA A 1 102 ? -18.309 7.728 15.569 1.00 91.50 102 ALA A N 1
ATOM 809 C CA . ALA A 1 102 ? -18.630 6.678 16.533 1.00 91.50 102 ALA A CA 1
ATOM 810 C C . ALA A 1 102 ? -17.452 5.713 16.788 1.00 91.50 102 ALA A C 1
ATOM 812 O O . ALA A 1 102 ? -17.512 4.910 17.720 1.00 91.50 102 ALA A O 1
ATOM 813 N N . CYS A 1 103 ? -16.383 5.793 15.991 1.00 93.56 103 CYS A N 1
ATOM 814 C CA . CYS A 1 103 ? -15.164 4.998 16.139 1.00 93.56 103 CYS A CA 1
ATOM 815 C C . CYS A 1 103 ? -14.127 5.622 17.095 1.00 93.56 103 CYS A C 1
ATOM 817 O O . CYS A 1 103 ? -13.105 4.986 17.393 1.00 93.56 103 CYS A O 1
ATOM 819 N N . ASP A 1 104 ? -14.374 6.843 17.578 1.00 89.62 104 ASP A N 1
ATOM 820 C CA . ASP A 1 104 ? -13.452 7.598 18.426 1.00 89.62 104 ASP A CA 1
ATOM 821 C C . ASP A 1 104 ? -13.357 7.059 19.867 1.00 89.62 104 ASP A C 1
ATOM 823 O O . ASP A 1 104 ? -14.235 6.363 20.383 1.00 89.62 104 ASP A O 1
ATOM 827 N N . GLY A 1 105 ? -12.256 7.402 20.550 1.00 79.69 105 GLY A N 1
ATOM 828 C CA . GLY A 1 105 ? -12.088 7.174 21.994 1.00 79.69 105 GLY A CA 1
ATOM 829 C C . GLY A 1 105 ? -11.570 5.790 22.402 1.00 79.69 105 GLY A C 1
ATOM 830 O O . GLY A 1 105 ? -11.669 5.420 23.573 1.00 79.69 105 GLY A O 1
ATOM 831 N N . ARG A 1 106 ? -11.014 5.014 21.466 1.00 84.56 106 ARG A N 1
ATOM 832 C CA . ARG A 1 106 ? -10.450 3.677 21.720 1.00 84.56 106 ARG A CA 1
ATOM 833 C C . ARG A 1 106 ? -8.988 3.587 21.279 1.00 84.56 106 ARG A C 1
ATOM 835 O O . ARG A 1 106 ? -8.378 4.566 20.858 1.00 84.56 106 ARG A O 1
ATOM 842 N N . ASN A 1 107 ? -8.391 2.410 21.438 1.00 89.69 107 ASN A N 1
ATOM 843 C CA . ASN A 1 107 ? -7.031 2.130 20.991 1.00 89.69 107 ASN A CA 1
ATOM 844 C C . ASN A 1 107 ? -6.906 2.280 19.458 1.00 89.69 107 ASN A C 1
ATOM 846 O O . ASN A 1 107 ? -7.837 1.919 18.737 1.00 89.69 107 ASN A O 1
ATOM 850 N N . PRO A 1 108 ? -5.755 2.748 18.931 1.00 91.62 108 PRO A N 1
ATOM 851 C CA . PRO A 1 108 ? -5.614 3.079 17.509 1.00 91.62 108 PRO A CA 1
ATOM 852 C C . PRO A 1 108 ? -5.964 1.932 16.555 1.00 91.62 108 PRO A C 1
ATOM 854 O O . PRO A 1 108 ? -6.620 2.149 15.540 1.00 91.62 108 PRO A O 1
ATOM 857 N N . SER A 1 109 ? -5.564 0.699 16.883 1.00 89.88 109 SER A N 1
ATOM 858 C CA . SER A 1 109 ? -5.896 -0.487 16.084 1.00 89.88 109 SER A CA 1
ATOM 859 C C . SER A 1 109 ? -7.403 -0.750 16.054 1.00 89.88 109 SER A C 1
ATOM 861 O O . SER A 1 109 ? -7.944 -1.110 15.017 1.00 89.88 109 SER A O 1
ATOM 863 N N . PHE A 1 110 ? -8.089 -0.550 17.180 1.00 93.00 110 PHE A N 1
ATOM 864 C CA . PHE A 1 110 ? -9.534 -0.722 17.270 1.00 93.00 110 PHE A CA 1
ATOM 865 C C . PHE A 1 110 ? -10.263 0.321 16.424 1.00 93.00 110 PHE A C 1
ATOM 867 O O . PHE A 1 110 ? -11.141 -0.027 15.636 1.00 93.00 110 PHE A O 1
ATOM 874 N N . THR A 1 111 ? -9.882 1.595 16.557 1.00 94.12 111 THR A N 1
ATOM 875 C CA . THR A 1 111 ? -10.480 2.691 15.784 1.00 94.12 111 THR A CA 1
ATOM 876 C C . THR A 1 111 ? -10.313 2.456 14.286 1.00 94.12 111 THR A C 1
ATOM 878 O O . THR A 1 111 ? -11.289 2.567 13.553 1.00 94.12 111 THR A O 1
ATOM 881 N N . LYS A 1 112 ? -9.135 2.003 13.833 1.00 92.12 112 LYS A N 1
ATOM 882 C CA . LYS A 1 112 ? -8.931 1.599 12.431 1.00 92.12 112 LYS A CA 1
ATOM 883 C C . LYS A 1 112 ? -9.908 0.510 11.980 1.00 92.12 112 LYS A C 1
ATOM 885 O O . LYS A 1 112 ? -10.467 0.606 10.898 1.00 92.12 112 LYS A O 1
ATOM 890 N N . GLY A 1 113 ? -10.142 -0.497 12.818 1.00 92.50 113 GLY A N 1
ATOM 891 C CA . GLY A 1 113 ? -11.066 -1.589 12.520 1.00 92.50 113 GLY A CA 1
ATOM 892 C C . GLY A 1 113 ? -12.505 -1.118 12.351 1.00 92.50 113 GLY A C 1
ATOM 893 O O . GLY A 1 113 ? -13.199 -1.540 11.434 1.00 92.50 113 GLY A O 1
ATOM 894 N N . CYS A 1 114 ? -12.935 -0.209 13.225 1.00 95.31 114 CYS A N 1
ATOM 895 C CA . CYS A 1 114 ? -14.250 0.416 13.138 1.00 95.31 114 CYS A CA 1
ATOM 896 C C . CYS A 1 114 ? -14.397 1.269 11.869 1.00 95.31 114 CYS A C 1
ATOM 898 O O . CYS A 1 114 ? -15.387 1.135 11.155 1.00 95.31 114 CYS A O 1
ATOM 900 N N . LEU A 1 115 ? -13.390 2.089 11.549 1.00 94.19 115 LEU A N 1
ATOM 901 C CA . LEU A 1 115 ? -13.394 2.927 10.347 1.00 94.19 115 LEU A CA 1
ATOM 902 C C . LEU A 1 115 ? -13.418 2.097 9.057 1.00 94.19 115 LEU A C 1
ATOM 904 O O . LEU A 1 115 ? -14.083 2.491 8.105 1.00 94.19 115 LEU A O 1
ATOM 908 N N . LEU A 1 116 ? -12.759 0.932 9.037 1.00 92.38 116 LEU A N 1
ATOM 909 C CA . LEU A 1 116 ? -12.844 0.000 7.907 1.00 92.38 116 LEU A CA 1
ATOM 910 C C . LEU A 1 116 ? -14.281 -0.453 7.642 1.00 92.38 116 LEU A C 1
ATOM 912 O O . LEU A 1 116 ? -14.706 -0.464 6.493 1.00 92.38 116 LEU A O 1
ATOM 916 N N . TYR A 1 117 ? -15.035 -0.794 8.691 1.00 92.75 117 TYR A N 1
ATOM 917 C CA . TYR A 1 117 ? -16.441 -1.173 8.546 1.00 92.75 117 TYR A CA 1
ATOM 918 C C . TYR A 1 117 ? -17.291 -0.012 8.014 1.00 92.75 117 TYR A C 1
ATOM 920 O O . TYR A 1 117 ? -18.075 -0.203 7.089 1.00 92.75 117 TYR A O 1
ATOM 928 N N . VAL A 1 118 ? -17.114 1.196 8.565 1.00 93.88 118 VAL A N 1
ATOM 929 C CA . VAL A 1 118 ? -17.841 2.394 8.108 1.00 93.88 118 VAL A CA 1
ATOM 930 C C . VAL A 1 118 ? -17.561 2.662 6.628 1.00 93.88 118 VAL A C 1
ATOM 932 O O . VAL A 1 118 ? -18.499 2.809 5.850 1.00 93.88 118 VAL A O 1
ATOM 935 N N . SER A 1 119 ? -16.289 2.637 6.225 1.00 91.69 119 SER A N 1
ATOM 936 C CA . SER A 1 119 ? -15.885 2.837 4.831 1.00 91.69 119 SER A CA 1
ATOM 937 C C . SER A 1 119 ? -16.460 1.772 3.893 1.00 91.69 119 SER A C 1
ATOM 939 O O . SER A 1 119 ? -16.861 2.100 2.779 1.00 91.69 119 SER A O 1
ATOM 941 N N . GLU A 1 120 ? -16.505 0.506 4.319 1.00 89.00 120 GLU A N 1
ATOM 942 C CA . GLU A 1 120 ? -17.093 -0.580 3.528 1.00 89.00 120 GLU A CA 1
ATOM 943 C C . GLU A 1 120 ? -18.596 -0.347 3.323 1.00 89.00 120 GLU A C 1
ATOM 945 O O . GLU A 1 120 ? -19.071 -0.388 2.190 1.00 89.00 120 GLU A O 1
ATOM 950 N N . ARG A 1 121 ? -19.329 0.030 4.377 1.00 89.69 121 ARG A N 1
ATOM 951 C CA . ARG A 1 121 ? -20.763 0.356 4.292 1.00 89.69 121 ARG A CA 1
ATOM 952 C C . ARG A 1 121 ? -21.067 1.556 3.404 1.00 89.69 121 ARG A C 1
ATOM 954 O O . ARG A 1 121 ? -22.055 1.537 2.673 1.00 89.69 121 ARG A O 1
ATOM 961 N N . GLU A 1 122 ? -20.238 2.593 3.455 1.00 87.31 122 GLU A N 1
ATOM 962 C CA . GLU A 1 122 ? -20.362 3.744 2.556 1.00 87.31 122 GLU A CA 1
ATOM 963 C C . GLU A 1 122 ? -20.133 3.335 1.092 1.00 87.31 122 GLU A C 1
ATOM 965 O O . GLU A 1 122 ? -20.874 3.761 0.201 1.00 87.31 122 GLU A O 1
ATOM 970 N N . SER A 1 123 ? -19.158 2.454 0.836 1.00 84.00 123 SER A N 1
ATOM 971 C CA . SER A 1 123 ? -18.901 1.941 -0.514 1.00 84.00 123 SER A CA 1
ATOM 972 C C . SER A 1 123 ? -20.016 1.028 -1.041 1.00 84.00 123 SER A C 1
ATOM 974 O O . SER A 1 123 ? -20.393 1.153 -2.201 1.00 84.00 123 SER A O 1
ATOM 976 N N . GLU A 1 124 ? -20.610 0.175 -0.199 1.00 81.38 124 GLU A N 1
ATOM 977 C CA . GLU A 1 124 ? -21.754 -0.672 -0.570 1.00 81.38 124 GLU A CA 1
ATOM 978 C C . GLU A 1 124 ? -22.971 0.178 -0.958 1.00 81.38 124 GLU A C 1
ATOM 980 O O . GLU A 1 124 ? -23.572 -0.025 -2.008 1.00 81.38 124 GLU A O 1
ATOM 985 N N . MET A 1 125 ? -23.293 1.187 -0.147 1.00 70.88 125 MET A N 1
ATOM 986 C CA . MET A 1 125 ? -24.471 2.038 -0.339 1.00 70.88 125 MET A CA 1
ATOM 987 C C . MET A 1 125 ? -24.366 2.971 -1.554 1.00 70.88 125 MET A C 1
ATOM 989 O O . MET A 1 125 ? -25.384 3.396 -2.095 1.00 70.88 125 MET A O 1
ATOM 993 N N . SER A 1 126 ? -23.151 3.289 -2.007 1.00 68.81 126 SER A N 1
ATOM 994 C CA . SER A 1 126 ? -22.939 4.060 -3.241 1.00 68.81 126 SER A CA 1
ATOM 995 C C . SER A 1 126 ? -23.023 3.215 -4.518 1.00 68.81 126 SER A C 1
ATOM 997 O O . SER A 1 126 ? -23.125 3.780 -5.607 1.00 68.81 126 SER A O 1
ATOM 999 N N . ASN A 1 127 ? -23.036 1.883 -4.401 1.00 58.84 127 ASN A N 1
ATOM 1000 C CA . ASN A 1 127 ? -23.067 0.964 -5.540 1.00 58.84 127 ASN A CA 1
ATOM 1001 C C . ASN A 1 127 ? -24.491 0.605 -6.016 1.00 58.84 127 ASN A C 1
ATOM 1003 O O . ASN A 1 127 ? -24.644 0.020 -7.085 1.00 58.84 127 ASN A O 1
ATOM 1007 N N . ASP A 1 128 ? -25.538 1.007 -5.286 1.00 51.38 128 ASP A N 1
ATOM 1008 C CA . ASP A 1 128 ? -26.943 0.678 -5.591 1.00 51.38 128 ASP A CA 1
ATOM 1009 C C . ASP A 1 128 ? -27.629 1.658 -6.570 1.00 51.38 128 ASP A C 1
ATOM 1011 O O . ASP A 1 128 ? -28.854 1.742 -6.626 1.00 51.38 128 ASP A O 1
ATOM 1015 N N . THR A 1 129 ? -26.873 2.431 -7.359 1.00 51.09 129 THR A N 1
ATOM 1016 C CA . THR A 1 129 ? -27.464 3.386 -8.321 1.00 51.09 129 THR A CA 1
ATOM 1017 C C . THR A 1 129 ? -26.896 3.283 -9.732 1.00 51.09 129 THR A C 1
ATOM 1019 O O . THR A 1 129 ? -26.514 4.304 -10.282 1.00 51.09 129 THR A O 1
ATOM 1022 N N . TYR A 1 130 ? -26.880 2.102 -10.360 1.00 51.00 130 TYR A N 1
ATOM 1023 C CA . TYR A 1 130 ? -26.794 2.027 -11.829 1.00 51.00 130 TYR A CA 1
ATOM 1024 C C . TYR A 1 130 ? -27.646 0.874 -12.376 1.00 51.00 130 TYR A C 1
ATOM 1026 O O . TYR A 1 130 ? -27.269 -0.294 -12.305 1.00 51.00 130 TY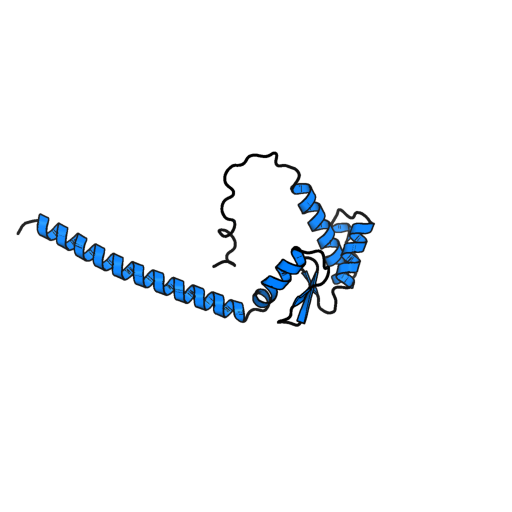R A O 1
ATOM 1034 N N . GLU A 1 131 ? -28.814 1.231 -12.921 1.00 54.69 131 GLU A N 1
ATOM 1035 C CA . GLU A 1 131 ? -29.525 0.408 -13.898 1.00 54.69 131 GLU A CA 1
ATOM 1036 C C . GLU A 1 131 ? -28.600 0.104 -15.088 1.00 54.69 131 GLU A C 1
ATOM 1038 O O . GLU A 1 131 ? -27.796 0.929 -15.522 1.00 54.69 131 GLU A O 1
ATOM 1043 N N . GLU A 1 132 ? -28.742 -1.116 -15.584 1.00 61.91 132 GLU A N 1
ATOM 1044 C CA . GLU A 1 132 ? -28.068 -1.733 -16.718 1.00 61.91 132 GLU A CA 1
ATOM 1045 C C . GLU A 1 132 ? -28.017 -0.832 -17.973 1.00 61.91 132 GLU A C 1
ATOM 1047 O O . GLU A 1 132 ? -29.006 -0.673 -18.684 1.00 61.91 132 GLU A O 1
ATOM 1052 N N . ASP A 1 133 ? -26.837 -0.289 -18.294 1.00 52.75 133 ASP A N 1
ATOM 1053 C CA . ASP A 1 133 ? -26.496 0.185 -19.641 1.00 52.75 133 ASP A CA 1
ATOM 1054 C C . ASP A 1 133 ? -25.117 -0.363 -20.020 1.00 52.75 133 ASP A C 1
ATOM 1056 O O . ASP A 1 133 ? -24.062 0.126 -19.608 1.00 52.75 133 ASP A O 1
ATOM 1060 N N . THR A 1 134 ? -25.140 -1.456 -20.779 1.00 56.06 134 THR A N 1
ATOM 1061 C CA . THR A 1 134 ? -23.967 -2.113 -21.354 1.00 56.06 134 THR A CA 1
ATOM 1062 C C . THR A 1 134 ? -23.371 -1.234 -22.450 1.00 56.06 134 THR A C 1
ATOM 1064 O O . THR A 1 134 ? -23.578 -1.453 -23.642 1.00 56.06 134 THR A O 1
ATOM 1067 N N . ARG A 1 135 ? -22.575 -0.240 -22.054 1.00 57.38 135 ARG A N 1
ATOM 1068 C CA . ARG A 1 135 ? -21.693 0.495 -22.965 1.00 57.38 135 ARG A CA 1
ATOM 1069 C C . ARG A 1 135 ? -20.277 0.527 -22.404 1.00 57.38 135 ARG A C 1
ATOM 1071 O O . ARG A 1 135 ? -19.985 1.270 -21.480 1.00 57.38 135 ARG A O 1
ATOM 1078 N N . GLU A 1 136 ? -19.453 -0.348 -22.988 1.00 53.72 136 GLU A N 1
ATOM 1079 C CA . GLU A 1 136 ? -17.983 -0.355 -22.996 1.00 53.72 136 GLU A CA 1
ATOM 1080 C C . GLU A 1 136 ? -17.313 0.041 -21.671 1.00 53.72 136 GLU A C 1
ATOM 1082 O O . GLU A 1 136 ? -16.969 1.198 -21.459 1.00 53.72 136 GLU A O 1
ATOM 1087 N N . ILE A 1 137 ? -17.062 -0.947 -20.804 1.00 52.81 137 ILE A N 1
ATOM 1088 C CA . ILE A 1 137 ? -16.136 -0.792 -19.675 1.00 52.81 137 ILE A CA 1
ATOM 1089 C C . ILE A 1 137 ? -14.721 -0.644 -20.264 1.00 52.81 137 ILE A C 1
ATOM 1091 O O . ILE A 1 137 ? -14.217 -1.616 -20.836 1.00 52.81 137 ILE A O 1
ATOM 1095 N N . PRO A 1 138 ? -14.062 0.526 -20.162 1.00 49.97 138 PRO A N 1
ATOM 1096 C CA . PRO A 1 138 ? -12.671 0.665 -20.562 1.00 49.97 138 PRO A CA 1
ATOM 1097 C C . PRO A 1 138 ? -11.800 -0.113 -19.573 1.00 49.97 138 PRO A C 1
ATOM 1099 O O . PRO A 1 138 ? -12.022 -0.059 -18.362 1.00 49.97 138 PRO A O 1
ATOM 1102 N N . ASP A 1 139 ? -10.817 -0.834 -20.102 1.00 49.69 139 ASP A N 1
ATOM 1103 C CA . ASP A 1 139 ? -9.835 -1.620 -19.357 1.00 49.69 139 ASP A CA 1
ATOM 1104 C C . ASP A 1 139 ? -9.186 -0.773 -18.240 1.00 49.69 139 ASP A C 1
ATOM 1106 O O . ASP A 1 139 ? -8.438 0.176 -18.488 1.00 49.69 139 ASP A O 1
ATOM 1110 N N . TYR A 1 140 ? -9.522 -1.082 -16.984 1.00 51.78 140 TYR A N 1
ATOM 1111 C CA . TYR A 1 140 ? -9.190 -0.294 -15.789 1.00 51.78 140 TYR A CA 1
ATOM 1112 C C . TYR A 1 140 ? -7.728 -0.492 -15.332 1.00 51.78 140 TYR A C 1
ATOM 1114 O O . TYR A 1 140 ? -7.427 -0.492 -14.141 1.00 51.78 140 TYR A O 1
ATOM 1122 N N . CYS A 1 141 ? -6.803 -0.654 -16.282 1.00 54.66 141 CYS A N 1
ATOM 1123 C CA . CYS A 1 141 ? -5.353 -0.621 -16.059 1.00 54.66 141 CYS A CA 1
ATOM 1124 C C . CYS A 1 141 ? -4.727 0.751 -16.391 1.00 54.66 141 CYS A C 1
ATOM 1126 O O . CYS A 1 141 ? -3.530 0.951 -16.186 1.00 54.66 141 CYS A O 1
ATOM 1128 N N . GLU A 1 142 ? -5.503 1.711 -16.904 1.00 50.91 142 GLU A N 1
ATOM 1129 C CA . GLU A 1 142 ? -4.962 2.954 -17.481 1.00 50.91 142 GLU A CA 1
ATOM 1130 C C . GLU A 1 142 ? -4.649 4.058 -16.440 1.00 50.91 142 GLU A C 1
ATOM 1132 O O . GLU A 1 142 ? -3.888 4.975 -16.746 1.00 50.91 142 GLU A O 1
ATOM 1137 N N . MET A 1 143 ? -5.182 4.003 -15.206 1.00 50.19 143 MET A N 1
ATOM 1138 C CA . MET A 1 143 ? -5.118 5.157 -14.276 1.00 50.19 143 MET A CA 1
ATOM 1139 C C . MET A 1 143 ? -4.319 4.969 -12.979 1.00 50.19 143 MET A C 1
ATOM 1141 O O . MET A 1 143 ? -4.153 5.941 -12.242 1.00 50.19 143 MET A O 1
ATOM 1145 N N . ASP A 1 144 ? -3.759 3.788 -12.707 1.00 43.38 144 ASP A N 1
ATOM 1146 C CA . ASP A 1 144 ? -2.854 3.601 -11.566 1.00 43.38 144 ASP A CA 1
ATOM 1147 C C . ASP A 1 144 ? -1.411 3.486 -12.075 1.00 43.38 144 ASP A C 1
ATOM 1149 O O . ASP A 1 144 ? -1.036 2.540 -12.770 1.00 43.38 144 ASP A O 1
ATOM 1153 N N . ALA A 1 145 ? -0.555 4.437 -11.690 1.00 52.41 145 ALA A N 1
ATOM 1154 C CA . ALA A 1 145 ? 0.880 4.433 -12.005 1.00 52.41 145 ALA A CA 1
ATOM 1155 C C . ALA A 1 145 ? 1.648 3.246 -11.374 1.00 52.41 145 ALA A C 1
ATOM 1157 O O . ALA A 1 145 ? 2.872 3.189 -11.449 1.00 52.41 145 ALA A O 1
ATOM 1158 N N . ARG A 1 146 ? 0.928 2.314 -10.737 1.00 60.94 146 ARG A N 1
ATOM 1159 C CA . ARG A 1 146 ? 1.415 1.063 -10.151 1.00 60.94 146 ARG A CA 1
ATOM 1160 C C . ARG A 1 146 ? 1.374 -0.136 -11.106 1.00 60.94 146 ARG A C 1
ATOM 1162 O O . ARG A 1 146 ? 1.958 -1.156 -10.768 1.00 60.94 146 ARG A O 1
ATOM 1169 N N . CYS A 1 147 ? 0.752 -0.017 -12.284 1.00 51.56 147 CYS A N 1
ATOM 1170 C CA . CYS A 1 147 ? 0.791 -1.040 -13.343 1.00 51.56 147 CYS A CA 1
ATOM 1171 C C . CYS A 1 147 ? 1.677 -0.644 -14.541 1.00 51.56 147 CYS A C 1
ATOM 1173 O O . CYS A 1 147 ? 1.356 -0.964 -15.688 1.00 51.56 147 CYS A O 1
ATOM 1175 N N . ARG A 1 148 ? 2.786 0.077 -14.321 1.00 48.38 148 ARG A N 1
ATOM 1176 C CA . ARG A 1 148 ? 3.725 0.390 -15.406 1.00 48.38 148 ARG A CA 1
ATOM 1177 C C . ARG A 1 148 ? 5.181 0.473 -14.978 1.00 48.38 148 ARG A C 1
ATOM 1179 O O . ARG A 1 148 ? 5.461 1.101 -13.936 1.00 48.38 148 ARG A O 1
#

Radius of gyration: 26.27 Å; chains: 1; bounding box: 50×36×83 Å

Secondary structure (DSSP, 8-state):
--HHHHHHHHHHHHHHHHHHHHHHHHHHHHHHHHHHHHHHHHSHHHHTHHHHHHHHHSS-S-EE-TTT--EEETTEEESS-SHHHHHHHHHHHHHT---GGGG-SS-HHHHHHHHHHHHHHHHHHHSS-----------TTSS-TT--